Protein AF-A0A5J4QPI1-F1 (afdb_monomer_lite)

pLDDT: mean 88.1, std 9.78, range [56.28, 97.69]

Organism: NCBI:txid433724

Structure (mmCIF, N/CA/C/O backbone):
data_AF-A0A5J4QPI1-F1
#
_entry.id   AF-A0A5J4QPI1-F1
#
loop_
_atom_site.group_PDB
_atom_site.id
_atom_site.type_symbol
_atom_site.label_atom_id
_atom_site.label_alt_id
_atom_site.label_comp_id
_atom_site.label_asym_id
_atom_site.label_entity_id
_atom_site.label_seq_id
_atom_site.pdbx_PDB_ins_code
_atom_site.Cartn_x
_atom_site.Cartn_y
_atom_site.Cartn_z
_atom_site.occupancy
_atom_site.B_iso_or_equiv
_atom_site.auth_seq_id
_atom_site.auth_comp_id
_atom_site.auth_asym_id
_atom_site.auth_atom_id
_atom_site.pdbx_PDB_model_num
ATOM 1 N N . MET A 1 1 ? 11.171 -10.055 -29.567 1.00 65.19 1 MET A N 1
ATOM 2 C CA . MET A 1 1 ? 9.948 -10.849 -29.827 1.00 65.19 1 MET A CA 1
ATOM 3 C C . MET A 1 1 ? 9.440 -11.599 -28.576 1.00 65.19 1 MET A C 1
ATOM 5 O O . MET A 1 1 ? 8.897 -12.685 -28.680 1.00 65.19 1 MET A O 1
ATOM 9 N N . GLU A 1 2 ? 9.511 -11.002 -27.384 1.00 90.19 2 GLU A N 1
ATOM 10 C CA . GLU A 1 2 ? 9.313 -11.693 -26.092 1.00 90.19 2 GLU A CA 1
ATOM 11 C C . GLU A 1 2 ? 8.059 -11.204 -25.347 1.00 90.19 2 GL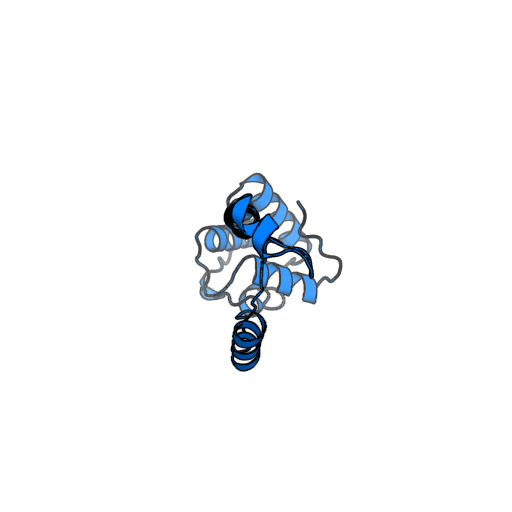U A C 1
ATOM 13 O O . GLU A 1 2 ? 7.523 -11.895 -24.486 1.00 90.19 2 GLU A O 1
ATOM 18 N N . GLY A 1 3 ? 7.579 -9.996 -25.670 1.00 89.56 3 GLY A N 1
ATOM 19 C CA . GLY A 1 3 ? 6.555 -9.304 -24.879 1.00 89.56 3 GLY A CA 1
ATOM 20 C C . GLY A 1 3 ? 5.207 -10.024 -24.866 1.00 89.56 3 GLY A C 1
ATOM 21 O O . GLY A 1 3 ? 4.590 -10.146 -23.813 1.00 89.56 3 GLY A O 1
ATOM 22 N N . ALA A 1 4 ? 4.772 -10.546 -26.015 1.00 91.94 4 ALA A N 1
ATOM 23 C CA . ALA A 1 4 ? 3.509 -11.275 -26.116 1.00 91.94 4 ALA A CA 1
ATOM 24 C C . ALA A 1 4 ? 3.532 -12.590 -25.319 1.00 91.94 4 ALA A C 1
ATOM 26 O O . ALA A 1 4 ? 2.569 -12.897 -24.621 1.00 91.94 4 ALA A O 1
ATOM 27 N N . GLY A 1 5 ? 4.646 -13.332 -25.370 1.00 95.00 5 GLY A N 1
ATOM 28 C CA . GLY A 1 5 ? 4.820 -14.567 -24.599 1.00 95.00 5 GLY A CA 1
ATOM 29 C C . GLY A 1 5 ? 4.810 -14.314 -23.091 1.00 95.00 5 GLY A C 1
ATOM 30 O O . GLY A 1 5 ? 4.107 -15.006 -22.357 1.00 95.00 5 GLY A O 1
ATOM 31 N N . PHE A 1 6 ? 5.505 -13.266 -22.637 1.00 94.94 6 PHE A N 1
ATOM 32 C CA . PHE A 1 6 ? 5.468 -12.838 -21.237 1.00 94.94 6 PHE A CA 1
ATOM 33 C C . PHE A 1 6 ? 4.040 -12.515 -20.771 1.00 94.94 6 PHE A C 1
ATOM 35 O O . PHE A 1 6 ? 3.582 -13.055 -19.766 1.00 94.94 6 PHE A O 1
ATOM 42 N N . LEU A 1 7 ? 3.303 -11.689 -21.522 1.00 95.38 7 LEU A N 1
ATOM 43 C CA . LEU A 1 7 ? 1.937 -11.305 -21.148 1.00 95.38 7 LEU A CA 1
ATOM 44 C C . LEU A 1 7 ? 0.952 -12.482 -21.189 1.00 95.38 7 LEU A C 1
ATOM 46 O O . LEU A 1 7 ? 0.004 -12.514 -20.403 1.00 95.38 7 LEU A O 1
ATOM 50 N N . HIS A 1 8 ? 1.182 -13.470 -22.057 1.00 95.44 8 HIS A N 1
ATOM 51 C CA . HIS A 1 8 ? 0.401 -14.705 -22.063 1.00 95.44 8 HIS A CA 1
ATOM 52 C C . HIS A 1 8 ? 0.564 -15.483 -20.747 1.00 95.44 8 HIS A C 1
ATOM 54 O O . HIS A 1 8 ? -0.433 -15.888 -20.148 1.00 95.44 8 HIS A O 1
ATOM 60 N N . ALA A 1 9 ? 1.799 -15.624 -20.252 1.00 95.19 9 ALA A N 1
ATOM 61 C CA . ALA A 1 9 ? 2.073 -16.272 -18.969 1.00 95.19 9 ALA A CA 1
ATOM 62 C C . ALA A 1 9 ? 1.495 -15.481 -17.779 1.00 95.19 9 ALA A C 1
ATOM 64 O O . ALA A 1 9 ? 0.833 -16.061 -16.921 1.00 95.19 9 ALA A O 1
ATOM 65 N N . VAL A 1 10 ? 1.663 -14.153 -17.760 1.00 96.69 10 VAL A N 1
ATOM 66 C CA . VAL A 1 10 ? 1.073 -13.254 -16.743 1.00 96.69 10 VAL A CA 1
ATOM 67 C C . VAL A 1 10 ? -0.438 -13.470 -16.631 1.00 96.69 10 VAL A C 1
ATOM 69 O O . VAL A 1 10 ? -0.961 -13.666 -15.533 1.00 96.69 10 VAL A O 1
ATOM 72 N N . ARG A 1 11 ? -1.133 -13.510 -17.777 1.00 94.19 11 ARG A N 1
ATOM 73 C CA . ARG A 1 11 ? -2.577 -13.760 -17.834 1.00 94.19 11 ARG A CA 1
ATOM 74 C C . ARG A 1 11 ? -2.945 -15.138 -17.287 1.00 94.19 11 ARG A C 1
ATOM 76 O O . ARG A 1 11 ? -3.898 -15.233 -16.520 1.00 94.19 11 ARG A O 1
ATOM 83 N N . ALA A 1 12 ? -2.214 -16.186 -17.667 1.00 96.44 12 ALA A N 1
ATOM 84 C CA . ALA A 1 12 ? -2.479 -17.551 -17.208 1.00 96.44 12 ALA A CA 1
ATOM 85 C C . ALA A 1 12 ? -2.384 -17.694 -15.676 1.00 96.44 12 ALA A C 1
ATOM 87 O O . ALA A 1 12 ? -3.107 -18.495 -15.091 1.00 96.44 12 ALA A O 1
ATOM 88 N N . HIS A 1 13 ? -1.549 -16.879 -15.025 1.00 95.56 13 HIS A N 1
ATOM 89 C CA . HIS A 1 13 ? -1.350 -16.890 -13.574 1.00 95.56 13 HIS A CA 1
ATOM 90 C C . HIS A 1 13 ? -2.134 -15.811 -12.809 1.00 95.56 13 HIS A C 1
ATOM 92 O O . HIS A 1 13 ? -1.986 -15.717 -11.594 1.00 95.56 13 HIS A O 1
ATOM 98 N N . SER A 1 14 ? -2.982 -15.015 -13.476 1.00 91.69 14 SER A N 1
ATOM 99 C CA . SER A 1 14 ? -3.793 -13.952 -12.843 1.00 91.69 14 SER A CA 1
ATOM 100 C C . SER A 1 14 ? -2.981 -12.957 -11.999 1.00 91.69 14 SER A C 1
ATOM 102 O O . SER A 1 14 ? -3.467 -12.420 -11.004 1.00 91.69 14 SER A O 1
ATOM 104 N N . ILE A 1 15 ? -1.740 -12.696 -12.407 1.00 93.44 15 ILE A N 1
ATOM 105 C CA . ILE A 1 15 ? -0.874 -11.678 -11.805 1.00 93.44 15 ILE A CA 1
ATOM 106 C C . ILE A 1 15 ? -0.891 -10.402 -12.649 1.00 93.44 15 ILE A C 1
ATOM 108 O O . ILE A 1 15 ? -1.247 -10.419 -13.827 1.00 93.44 15 ILE A O 1
ATOM 112 N N . GLN A 1 16 ? -0.497 -9.279 -12.052 1.00 93.12 16 GLN A N 1
ATOM 113 C CA . GLN A 1 16 ? -0.312 -8.027 -12.783 1.00 93.12 16 GLN A CA 1
ATOM 114 C C . GLN A 1 16 ? 1.073 -8.012 -13.436 1.00 93.12 16 GLN A C 1
ATOM 116 O O . GLN A 1 16 ? 2.069 -8.369 -12.810 1.00 93.12 16 GLN A O 1
ATOM 121 N N . GLY A 1 17 ? 1.141 -7.588 -14.696 1.00 93.19 17 GLY A N 1
ATOM 122 C CA . GLY A 1 17 ? 2.393 -7.487 -15.435 1.00 93.19 17 GLY A CA 1
ATOM 123 C C . GLY A 1 17 ? 2.300 -6.450 -16.545 1.00 93.19 17 GLY A C 1
ATOM 124 O O . GLY A 1 17 ? 1.232 -6.214 -17.105 1.00 93.19 17 GLY A O 1
ATOM 125 N N . ILE A 1 18 ? 3.434 -5.831 -16.860 1.00 94.81 18 ILE A N 1
ATOM 126 C CA . ILE A 1 18 ? 3.559 -4.793 -17.884 1.00 94.81 18 ILE A CA 1
ATOM 127 C C . ILE A 1 18 ? 4.819 -5.036 -18.713 1.00 94.81 18 ILE A C 1
ATOM 129 O O . ILE A 1 18 ? 5.809 -5.571 -18.217 1.00 94.81 18 ILE A O 1
ATOM 133 N N . VAL A 1 19 ? 4.780 -4.648 -19.987 1.00 95.75 19 VAL A N 1
ATOM 134 C CA . VAL A 1 19 ? 5.933 -4.681 -20.890 1.00 95.75 19 VAL A CA 1
ATOM 135 C C . VAL A 1 19 ? 6.363 -3.250 -21.180 1.00 95.75 19 VAL A C 1
ATOM 137 O O . VAL A 1 19 ? 5.594 -2.473 -21.739 1.00 95.75 19 VAL A O 1
ATOM 140 N N . ILE A 1 20 ? 7.608 -2.926 -20.840 1.00 95.12 20 ILE A N 1
ATOM 141 C CA . ILE A 1 20 ? 8.241 -1.639 -21.141 1.00 95.12 20 ILE A CA 1
ATOM 142 C C . ILE A 1 20 ? 9.261 -1.880 -22.251 1.00 95.12 20 ILE A C 1
ATOM 144 O O . ILE A 1 20 ? 10.098 -2.778 -22.148 1.00 95.12 20 ILE A O 1
ATOM 148 N N . ARG A 1 21 ? 9.175 -1.110 -23.339 1.00 93.50 21 ARG A N 1
ATOM 149 C CA . ARG A 1 21 ? 10.067 -1.232 -24.498 1.00 93.50 21 ARG A CA 1
ATOM 150 C C . ARG A 1 21 ? 10.590 0.134 -24.908 1.00 93.50 21 ARG A C 1
ATOM 152 O O . ARG A 1 21 ? 9.823 1.085 -25.008 1.00 93.50 21 ARG A O 1
ATOM 159 N N . GLY A 1 22 ? 11.885 0.192 -25.189 1.00 91.62 22 GLY A N 1
ATOM 160 C CA . GLY A 1 22 ? 12.484 1.299 -25.917 1.00 91.62 22 GLY A CA 1
ATOM 161 C C . GLY A 1 22 ? 12.315 1.072 -27.414 1.00 91.62 22 GLY A C 1
ATOM 162 O O . GLY A 1 22 ? 12.429 -0.062 -27.882 1.00 91.62 22 GLY A O 1
ATOM 163 N N . ILE A 1 23 ? 12.044 2.138 -28.158 1.00 89.62 23 ILE A N 1
ATOM 164 C CA . ILE A 1 23 ? 11.992 2.094 -29.620 1.00 89.62 23 ILE A CA 1
ATOM 165 C C . ILE A 1 23 ? 13.400 2.383 -30.142 1.00 89.62 23 ILE A C 1
ATOM 167 O O . ILE A 1 23 ? 13.906 3.485 -29.945 1.00 89.62 23 ILE A O 1
ATOM 171 N N . SER A 1 24 ? 14.045 1.379 -30.739 1.00 84.00 24 SER A N 1
ATOM 172 C CA . SER A 1 24 ? 15.412 1.483 -31.269 1.00 84.00 24 SER A CA 1
ATOM 173 C C . SER A 1 24 ? 15.459 1.746 -32.768 1.00 84.00 24 SER A C 1
ATOM 175 O O . SER A 1 24 ? 16.417 2.329 -33.252 1.00 84.00 24 SER A O 1
ATOM 177 N N . ASP A 1 25 ? 14.437 1.345 -33.517 1.00 80.12 25 ASP A N 1
ATOM 178 C CA . ASP A 1 25 ? 14.432 1.465 -34.968 1.00 80.12 25 ASP A CA 1
ATOM 179 C C . ASP A 1 25 ? 13.064 1.882 -35.516 1.00 80.12 25 ASP A C 1
ATOM 181 O O . ASP A 1 25 ? 12.053 1.930 -34.810 1.00 80.12 25 ASP A O 1
ATOM 185 N N . LEU A 1 26 ? 13.068 2.226 -36.802 1.00 77.06 26 LEU A N 1
ATOM 186 C CA . LEU A 1 26 ? 11.869 2.308 -37.624 1.00 77.06 26 LEU A CA 1
ATOM 187 C C . LEU A 1 26 ? 11.676 0.967 -38.353 1.00 77.06 26 LEU A C 1
ATOM 189 O O . LEU A 1 26 ? 12.535 0.084 -38.328 1.00 77.06 26 LEU A O 1
ATOM 193 N N . LEU A 1 27 ? 10.545 0.812 -39.044 1.00 69.56 27 LEU A N 1
ATOM 194 C CA . LEU A 1 27 ? 10.267 -0.389 -39.846 1.00 69.56 27 LEU A CA 1
ATOM 195 C C . LEU A 1 27 ? 11.301 -0.609 -40.972 1.00 69.56 27 LEU A C 1
ATOM 197 O O . LEU A 1 27 ? 11.502 -1.745 -41.394 1.00 69.56 27 LEU A O 1
ATOM 201 N N . GLU A 1 28 ? 11.992 0.452 -41.400 1.00 69.12 28 GLU A N 1
ATOM 202 C CA . GLU A 1 28 ? 13.024 0.447 -42.441 1.00 69.12 28 GLU A CA 1
ATOM 203 C C . GLU A 1 28 ? 14.391 0.900 -41.889 1.00 69.12 28 GLU A C 1
ATOM 205 O O . GLU A 1 28 ? 14.473 1.580 -40.868 1.00 69.12 28 GLU A O 1
ATOM 210 N N . ASN A 1 29 ? 15.479 0.552 -42.590 1.00 69.94 29 ASN A N 1
ATOM 211 C CA . ASN A 1 29 ? 16.858 0.984 -42.298 1.00 69.94 29 ASN A CA 1
ATOM 212 C C . ASN A 1 29 ? 17.433 0.564 -40.925 1.00 69.94 29 ASN A C 1
ATOM 214 O O . ASN A 1 29 ? 18.316 1.245 -40.391 1.00 69.94 29 ASN A O 1
ATOM 218 N N . LYS A 1 30 ? 17.005 -0.590 -40.392 1.00 71.00 30 LYS A N 1
ATOM 219 C CA . LYS A 1 30 ? 17.476 -1.166 -39.112 1.00 71.00 30 LYS A CA 1
ATOM 220 C C . LYS A 1 30 ? 19.000 -1.228 -38.997 1.00 71.00 30 LYS A C 1
ATOM 222 O O . LYS A 1 30 ? 19.561 -0.761 -38.016 1.00 71.00 30 LYS A O 1
ATOM 227 N N . GLU A 1 31 ? 19.680 -1.679 -40.054 1.00 72.00 31 GLU A N 1
ATOM 228 C CA . GLU A 1 31 ? 21.147 -1.784 -40.071 1.00 72.00 31 GLU A CA 1
ATOM 229 C C . GLU A 1 31 ? 21.862 -0.438 -39.876 1.00 72.00 31 GLU A C 1
ATOM 231 O O . GLU A 1 31 ? 22.970 -0.389 -39.341 1.00 72.00 31 GLU A O 1
ATOM 236 N N . SER A 1 32 ? 21.247 0.664 -40.317 1.00 71.25 32 SER A N 1
ATOM 237 C CA . SER A 1 32 ? 21.790 2.004 -40.092 1.00 71.25 32 SER A CA 1
ATOM 238 C C . SER A 1 32 ? 21.544 2.454 -38.652 1.00 71.25 32 SER A C 1
ATOM 240 O O . SER A 1 32 ? 22.482 2.887 -37.988 1.00 71.25 32 SER A O 1
ATOM 242 N N . ALA A 1 33 ? 20.324 2.268 -38.137 1.00 67.75 33 ALA A N 1
ATOM 243 C CA . ALA A 1 33 ? 19.952 2.628 -36.773 1.00 67.75 33 ALA A CA 1
ATOM 244 C C . ALA A 1 33 ? 20.797 1.872 -35.735 1.00 67.75 33 ALA A C 1
ATOM 246 O O . ALA A 1 33 ? 21.257 2.472 -34.759 1.00 67.75 33 ALA A O 1
ATOM 247 N N . ASP A 1 34 ? 21.060 0.586 -35.967 1.00 68.38 34 ASP A N 1
ATOM 248 C CA . ASP A 1 34 ? 21.878 -0.249 -35.087 1.00 68.38 34 ASP A CA 1
ATOM 249 C C . ASP A 1 34 ? 23.337 0.224 -35.052 1.00 68.38 34 ASP A C 1
ATOM 251 O O . ASP A 1 34 ? 23.926 0.346 -33.975 1.00 68.38 34 ASP A O 1
ATOM 255 N N . LYS A 1 35 ? 23.906 0.601 -36.207 1.00 73.44 35 LYS A N 1
ATOM 256 C CA . LYS A 1 35 ? 25.262 1.177 -36.290 1.00 73.44 35 LYS A CA 1
ATOM 257 C C . LYS A 1 35 ? 25.400 2.503 -35.538 1.00 73.44 35 LYS A C 1
ATOM 259 O O . LYS A 1 3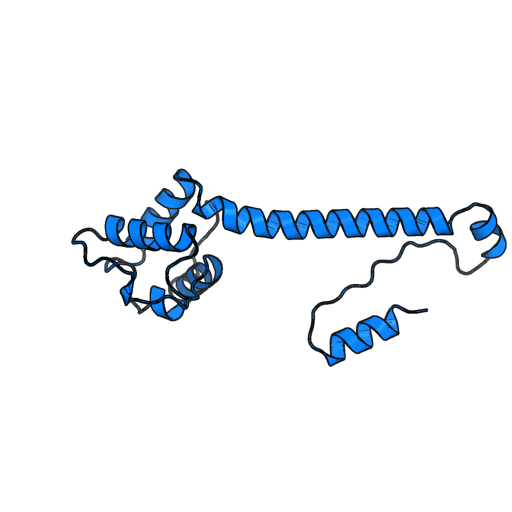5 ? 26.488 2.802 -35.056 1.00 73.44 35 LYS A O 1
ATOM 264 N N . PHE A 1 36 ? 24.320 3.274 -35.408 1.00 77.56 36 PHE A N 1
ATOM 265 C CA . PHE A 1 36 ? 24.303 4.530 -34.648 1.00 77.56 36 PHE A CA 1
ATOM 266 C C . PHE A 1 36 ? 24.075 4.345 -33.135 1.00 77.56 36 PHE A C 1
ATOM 268 O O . PHE A 1 36 ? 24.030 5.334 -32.406 1.00 77.56 36 PHE A O 1
ATOM 275 N N . GLY A 1 37 ? 23.954 3.108 -32.632 1.00 82.44 37 GLY A N 1
ATOM 276 C CA . GLY A 1 37 ? 23.822 2.842 -31.191 1.00 82.44 37 GLY A CA 1
ATOM 277 C C . GLY A 1 37 ? 22.426 3.120 -30.622 1.00 82.44 37 GLY A C 1
ATOM 278 O O . GLY A 1 37 ? 22.258 3.273 -29.409 1.00 82.44 37 GLY A O 1
ATOM 279 N N . SER A 1 38 ? 21.411 3.163 -31.484 1.00 86.75 38 SER A N 1
ATOM 280 C CA . SER A 1 38 ? 20.012 3.382 -31.096 1.00 86.75 38 SER A CA 1
ATOM 281 C C . SER A 1 38 ? 19.465 2.296 -30.160 1.00 86.75 38 SER A C 1
ATOM 283 O O . SER A 1 38 ? 18.678 2.598 -29.265 1.00 86.75 38 SER A O 1
ATOM 285 N N . GLN A 1 39 ? 19.916 1.046 -30.301 1.00 86.75 39 GLN A N 1
ATOM 286 C CA . GLN A 1 39 ? 19.472 -0.067 -29.463 1.00 86.75 39 GLN A CA 1
ATOM 287 C C . GLN A 1 39 ? 19.949 0.053 -28.001 1.00 86.75 39 GLN A C 1
ATOM 289 O O . GLN A 1 39 ? 19.091 0.012 -27.113 1.00 86.75 39 GLN A O 1
ATOM 294 N N . PRO A 1 40 ? 21.248 0.274 -27.703 1.00 91.00 40 PRO A N 1
ATOM 295 C CA . PRO A 1 40 ? 21.688 0.612 -26.349 1.00 91.00 40 PRO A CA 1
ATOM 296 C C . PRO A 1 40 ? 20.969 1.831 -25.758 1.00 91.00 40 PRO A C 1
ATOM 298 O O . PRO A 1 40 ? 20.572 1.801 -24.595 1.00 91.00 40 PRO A O 1
ATOM 301 N N . LEU A 1 41 ? 20.745 2.885 -26.552 1.00 90.75 41 LEU A N 1
ATOM 302 C CA . LEU A 1 41 ? 20.033 4.083 -26.096 1.00 90.75 41 LEU A CA 1
ATOM 303 C C . LEU A 1 41 ? 18.573 3.780 -25.724 1.00 90.75 41 LEU A C 1
ATOM 305 O O . LEU A 1 41 ? 18.107 4.164 -24.651 1.00 90.75 41 LEU A O 1
ATOM 309 N N . ALA A 1 42 ? 17.857 3.054 -26.582 1.00 92.38 42 ALA A N 1
ATOM 310 C CA . ALA A 1 42 ? 16.485 2.633 -26.338 1.00 92.38 42 ALA A CA 1
ATOM 311 C C . ALA A 1 42 ? 16.377 1.738 -25.093 1.00 92.38 42 ALA A C 1
ATOM 313 O O . ALA A 1 42 ? 15.468 1.919 -24.281 1.00 92.38 42 ALA A O 1
ATOM 314 N N . ALA A 1 43 ? 17.324 0.813 -24.910 1.00 94.00 43 ALA A N 1
ATOM 315 C CA . ALA A 1 43 ? 17.398 -0.036 -23.726 1.00 94.00 43 ALA A CA 1
ATOM 316 C C . ALA A 1 43 ? 17.643 0.784 -22.448 1.00 94.00 43 ALA A C 1
ATOM 318 O O . ALA A 1 43 ? 16.934 0.589 -21.461 1.00 94.00 43 ALA A O 1
ATOM 319 N N . ASN A 1 44 ? 18.576 1.742 -22.483 1.00 96.00 44 ASN A N 1
ATOM 320 C CA . ASN A 1 44 ? 18.855 2.635 -21.355 1.00 96.00 44 ASN A CA 1
ATOM 321 C C . ASN A 1 44 ? 17.623 3.459 -20.963 1.00 96.00 44 ASN A C 1
ATOM 323 O O . ASN A 1 44 ? 17.288 3.536 -19.783 1.00 96.00 44 ASN A O 1
ATOM 327 N N . ASN A 1 45 ? 16.902 4.015 -21.940 1.00 96.44 45 ASN A N 1
ATOM 328 C CA . ASN A 1 45 ? 15.683 4.785 -21.683 1.00 96.44 45 ASN A CA 1
ATOM 329 C C . ASN A 1 45 ? 14.562 3.913 -21.097 1.00 96.44 45 ASN A C 1
ATOM 331 O O . ASN A 1 45 ? 13.895 4.318 -20.144 1.00 96.44 45 ASN A O 1
ATOM 335 N N . ALA A 1 46 ? 14.372 2.699 -21.625 1.00 96.75 46 ALA A N 1
ATOM 336 C CA . ALA A 1 46 ? 13.397 1.747 -21.094 1.00 96.75 46 ALA A CA 1
ATOM 337 C C . ALA A 1 46 ? 13.725 1.334 -19.650 1.00 96.75 46 ALA A C 1
ATOM 339 O O . ALA A 1 46 ? 12.828 1.277 -18.808 1.00 96.75 46 ALA A O 1
ATOM 340 N N . ALA A 1 47 ? 15.005 1.092 -19.352 1.00 97.31 47 ALA A N 1
ATOM 341 C CA . ALA A 1 47 ? 15.470 0.771 -18.008 1.00 97.31 47 ALA A CA 1
ATOM 342 C C . ALA A 1 47 ? 15.271 1.948 -17.042 1.00 97.31 47 ALA A C 1
ATOM 344 O O . ALA A 1 47 ? 14.723 1.759 -15.959 1.00 97.31 47 ALA A O 1
ATOM 345 N N . ALA A 1 48 ? 15.647 3.167 -17.445 1.00 97.69 48 ALA A N 1
ATOM 346 C CA . ALA A 1 48 ? 15.455 4.370 -16.638 1.00 97.69 48 ALA A CA 1
ATOM 347 C C . ALA A 1 48 ? 13.975 4.591 -16.286 1.00 97.69 48 ALA A C 1
ATOM 349 O O . ALA A 1 48 ? 13.643 4.819 -15.122 1.00 97.69 48 ALA A O 1
ATOM 350 N N . PHE A 1 49 ? 13.075 4.443 -17.265 1.00 97.44 49 PHE A N 1
ATOM 351 C CA . PHE A 1 49 ? 11.633 4.506 -17.028 1.00 97.44 49 PHE A CA 1
ATOM 352 C C . PHE A 1 49 ? 11.162 3.418 -16.051 1.00 97.44 49 PHE A C 1
ATOM 354 O O . PHE A 1 49 ? 10.418 3.712 -15.117 1.00 97.44 49 PHE A O 1
ATOM 361 N N . ALA A 1 50 ? 11.617 2.172 -16.223 1.00 97.44 50 ALA A N 1
ATOM 362 C CA . ALA A 1 50 ? 11.247 1.067 -15.341 1.00 97.44 50 ALA A CA 1
ATOM 363 C C . ALA A 1 50 ? 11.687 1.309 -13.887 1.00 97.44 50 ALA A C 1
ATOM 365 O O . ALA A 1 50 ? 10.886 1.121 -12.972 1.00 97.44 50 ALA A O 1
ATOM 366 N N . PHE A 1 51 ? 12.919 1.780 -13.664 1.00 97.00 51 PHE A N 1
ATOM 367 C CA . PHE A 1 51 ? 13.398 2.121 -12.322 1.00 97.00 51 PHE A CA 1
ATOM 368 C C . PHE A 1 51 ? 12.608 3.272 -11.705 1.00 97.00 51 PHE A C 1
ATOM 370 O O . PHE A 1 51 ? 12.219 3.181 -10.543 1.00 97.00 51 PHE A O 1
ATOM 377 N N . GLN A 1 52 ? 12.306 4.319 -12.474 1.00 96.56 52 GLN A N 1
ATOM 378 C CA . GLN A 1 52 ? 11.493 5.427 -11.977 1.00 96.56 52 GLN A CA 1
ATOM 379 C C . GLN A 1 52 ? 10.080 4.971 -11.586 1.00 96.56 52 GLN A C 1
ATOM 381 O O . GLN A 1 52 ? 9.571 5.371 -10.539 1.00 96.56 52 GLN A O 1
ATOM 386 N N . MET A 1 53 ? 9.460 4.105 -12.391 1.00 95.19 53 MET A N 1
ATOM 387 C CA . MET A 1 53 ? 8.152 3.525 -12.088 1.00 95.19 53 MET A CA 1
ATOM 388 C C . MET A 1 53 ? 8.194 2.692 -10.798 1.00 95.19 53 MET A C 1
ATOM 390 O O . MET A 1 53 ? 7.320 2.839 -9.948 1.00 95.19 53 MET A O 1
ATOM 394 N N . ILE A 1 54 ? 9.228 1.863 -10.609 1.00 94.12 54 ILE A N 1
ATOM 395 C CA . ILE A 1 54 ? 9.429 1.098 -9.366 1.00 94.12 54 ILE A CA 1
ATOM 396 C C . ILE A 1 54 ? 9.566 2.044 -8.167 1.00 94.12 54 ILE A C 1
ATOM 398 O O . ILE A 1 54 ? 8.893 1.840 -7.160 1.00 94.12 54 ILE A O 1
ATOM 402 N N . THR A 1 55 ? 10.373 3.101 -8.281 1.00 94.94 55 THR A N 1
ATOM 403 C CA . THR A 1 55 ? 10.542 4.106 -7.221 1.00 94.94 55 THR A CA 1
ATOM 404 C C . THR A 1 55 ? 9.214 4.756 -6.840 1.00 94.94 55 THR A C 1
ATOM 406 O O . THR A 1 55 ? 8.912 4.860 -5.655 1.00 94.94 55 THR A O 1
ATOM 409 N N . GLN A 1 56 ? 8.384 5.141 -7.814 1.00 90.94 56 GLN A N 1
ATOM 410 C CA . GLN A 1 56 ? 7.063 5.717 -7.540 1.00 90.94 56 GLN A CA 1
ATOM 411 C C . GLN A 1 56 ? 6.118 4.721 -6.859 1.00 90.94 56 GLN A C 1
ATOM 413 O O . GLN A 1 56 ? 5.398 5.096 -5.933 1.00 90.94 56 GLN A O 1
ATOM 418 N N . LEU A 1 57 ? 6.135 3.449 -7.266 1.00 88.25 57 LEU A N 1
ATOM 419 C CA . LEU A 1 57 ? 5.328 2.402 -6.633 1.00 88.25 57 LEU A CA 1
ATOM 420 C C . LEU A 1 57 ? 5.770 2.133 -5.186 1.00 88.25 57 LEU A C 1
ATOM 422 O O . LEU A 1 57 ? 4.922 1.961 -4.310 1.00 88.25 57 LEU A O 1
ATOM 426 N N . ILE A 1 58 ? 7.081 2.138 -4.919 1.00 88.56 58 ILE A N 1
ATOM 427 C CA . ILE A 1 58 ? 7.634 1.998 -3.565 1.00 88.56 58 ILE A CA 1
ATOM 428 C C . ILE A 1 58 ? 7.268 3.212 -2.712 1.00 88.56 58 ILE A C 1
ATOM 430 O O . ILE A 1 58 ? 6.708 3.030 -1.636 1.00 88.56 58 ILE A O 1
ATOM 434 N N . GLN A 1 59 ? 7.496 4.434 -3.203 1.00 78.44 59 GLN A N 1
ATOM 435 C CA . GLN A 1 59 ? 7.154 5.661 -2.478 1.00 78.44 59 GLN A CA 1
ATOM 436 C C . GLN A 1 59 ? 5.663 5.736 -2.162 1.00 78.44 59 GLN A C 1
ATOM 438 O O . GLN A 1 59 ? 5.300 6.036 -1.036 1.00 78.44 59 GLN A O 1
ATOM 443 N N . THR A 1 60 ? 4.790 5.384 -3.108 1.00 73.81 60 THR A N 1
ATOM 444 C CA . THR A 1 60 ? 3.338 5.3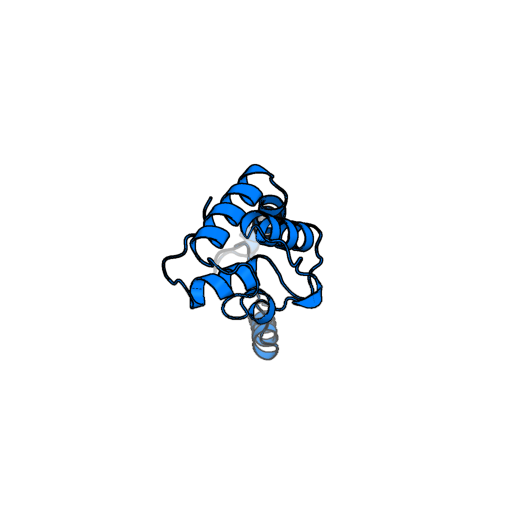53 -2.865 1.00 73.81 60 THR A CA 1
ATOM 445 C C . THR A 1 60 ? 2.986 4.398 -1.721 1.00 73.81 60 THR A C 1
ATOM 447 O O . THR A 1 60 ? 2.156 4.714 -0.869 1.00 73.81 60 THR A O 1
ATOM 450 N N . LYS A 1 61 ? 3.648 3.236 -1.657 1.00 69.12 61 LYS A N 1
ATOM 451 C CA . LYS A 1 61 ? 3.474 2.278 -0.561 1.00 69.12 61 LYS A CA 1
ATOM 452 C C . LYS A 1 61 ? 4.039 2.807 0.760 1.00 69.12 61 LYS A C 1
ATOM 454 O O . LYS A 1 61 ? 3.404 2.641 1.797 1.00 69.12 61 LYS A O 1
ATOM 459 N N . GLU A 1 62 ? 5.209 3.435 0.735 1.00 63.16 62 GLU A N 1
ATOM 460 C CA . GLU A 1 62 ? 5.850 3.999 1.924 1.00 63.16 62 GLU A CA 1
ATOM 461 C C . GLU A 1 62 ? 5.083 5.199 2.476 1.00 63.16 62 GLU A C 1
ATOM 463 O O . GLU A 1 62 ? 4.874 5.247 3.679 1.00 63.16 62 GLU A O 1
ATOM 468 N N . SER A 1 63 ? 4.570 6.107 1.644 1.00 61.75 63 SER A N 1
ATOM 469 C CA . SER A 1 63 ? 3.708 7.214 2.079 1.00 61.75 63 SER A CA 1
ATOM 470 C C . SER A 1 63 ? 2.447 6.716 2.792 1.00 61.75 63 SER A C 1
ATOM 472 O O . SER A 1 63 ? 2.043 7.301 3.793 1.00 61.75 63 SER A O 1
ATOM 474 N N . MET A 1 64 ? 1.870 5.584 2.368 1.00 58.81 64 MET A N 1
ATOM 475 C CA . MET A 1 64 ? 0.754 4.957 3.092 1.00 58.81 64 MET A CA 1
ATOM 476 C C . MET A 1 64 ? 1.150 4.415 4.480 1.00 58.81 64 MET A C 1
ATOM 478 O O . MET A 1 64 ? 0.319 4.395 5.383 1.00 58.81 64 MET A O 1
ATOM 482 N N . VAL A 1 65 ? 2.404 3.992 4.679 1.00 56.28 65 VAL A N 1
ATOM 483 C CA . VAL A 1 65 ? 2.914 3.448 5.958 1.00 56.28 65 VAL A CA 1
ATOM 484 C C . VAL A 1 65 ? 3.515 4.540 6.858 1.00 56.28 65 VAL A C 1
ATOM 486 O O . VAL A 1 65 ? 3.472 4.439 8.083 1.00 56.28 65 VAL A O 1
ATOM 489 N N . GLN A 1 66 ? 4.054 5.604 6.269 1.00 57.03 66 GLN A N 1
ATOM 490 C CA . GLN A 1 66 ? 4.644 6.748 6.965 1.00 57.03 66 GLN A CA 1
ATOM 491 C C . GLN A 1 66 ? 3.560 7.651 7.576 1.00 57.03 66 GLN A C 1
ATOM 493 O O . GLN A 1 66 ? 3.776 8.188 8.658 1.00 57.03 66 GLN A O 1
ATOM 498 N N . ASN A 1 67 ? 2.368 7.735 6.972 1.00 68.25 67 ASN A N 1
ATOM 499 C CA . ASN A 1 67 ? 1.294 8.594 7.479 1.00 68.25 67 ASN A CA 1
ATOM 500 C C . ASN A 1 67 ? 0.752 8.155 8.849 1.00 68.25 67 ASN A C 1
ATOM 502 O O . ASN A 1 67 ? 0.604 8.989 9.728 1.00 68.25 67 ASN A O 1
ATOM 506 N N . ILE A 1 68 ? 0.524 6.862 9.110 1.00 76.25 68 ILE A N 1
ATOM 507 C CA . ILE A 1 68 ? -0.013 6.442 10.425 1.00 76.25 68 ILE A CA 1
ATOM 508 C C . ILE A 1 68 ? 0.980 6.626 11.587 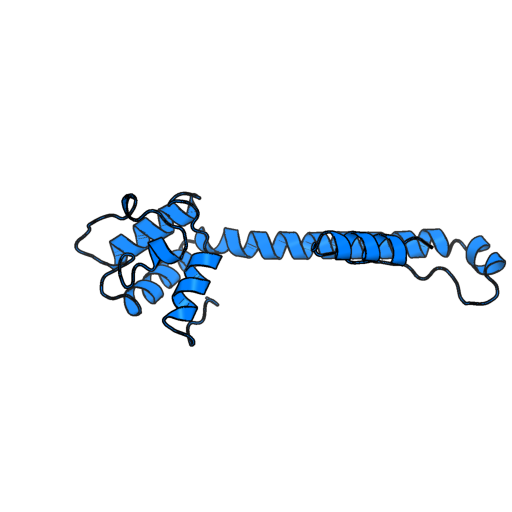1.00 76.25 68 ILE A C 1
ATOM 510 O O . ILE A 1 68 ? 0.576 6.675 12.749 1.00 76.25 68 ILE A O 1
ATOM 514 N N . ASN A 1 69 ? 2.277 6.713 11.280 1.00 81.62 69 ASN A N 1
ATOM 515 C CA . ASN A 1 69 ? 3.325 6.960 12.267 1.00 81.62 69 ASN A CA 1
ATOM 516 C C . ASN A 1 69 ? 3.541 8.457 12.540 1.00 81.62 69 ASN A C 1
ATOM 518 O O . ASN A 1 69 ? 4.161 8.798 13.548 1.00 81.62 69 ASN A O 1
ATOM 522 N N . ASP A 1 70 ? 3.020 9.342 11.686 1.00 86.12 70 ASP A N 1
ATOM 523 C CA . ASP A 1 70 ? 2.994 10.776 11.950 1.00 86.12 70 ASP A CA 1
ATOM 524 C C . ASP A 1 70 ? 1.960 11.109 13.037 1.00 86.12 70 ASP A C 1
ATOM 526 O O . ASP A 1 70 ? 0.800 10.690 12.987 1.00 86.12 70 ASP A O 1
ATOM 530 N N . LEU A 1 71 ? 2.380 11.874 14.047 1.00 86.69 71 LEU A N 1
ATOM 531 C CA . LEU A 1 71 ? 1.536 12.179 15.202 1.00 86.69 71 LEU A CA 1
ATOM 532 C C . LEU A 1 71 ? 0.325 13.040 14.817 1.00 86.69 71 LEU A C 1
ATOM 534 O O . LEU A 1 71 ? -0.754 12.850 15.381 1.00 86.69 71 LEU A O 1
ATOM 538 N N . ALA A 1 72 ? 0.485 13.976 13.876 1.00 87.56 72 ALA A N 1
ATOM 539 C CA . ALA A 1 72 ? -0.608 14.846 13.456 1.00 87.56 72 ALA A CA 1
ATOM 540 C C . ALA A 1 72 ? -1.665 14.047 12.686 1.00 87.56 72 ALA A C 1
ATOM 542 O O . ALA A 1 72 ? -2.845 14.107 13.038 1.00 87.56 72 ALA A O 1
ATOM 543 N N . TYR A 1 73 ? -1.238 13.229 11.724 1.00 86.94 73 TYR A N 1
ATOM 544 C CA . TYR A 1 73 ? -2.116 12.320 10.992 1.00 86.94 73 TYR A CA 1
ATOM 545 C C . TYR A 1 73 ? -2.837 11.344 11.930 1.00 86.94 73 TYR A C 1
ATOM 547 O O . TYR A 1 73 ? -4.056 11.191 11.851 1.00 86.94 73 TYR A O 1
ATOM 555 N N . LYS A 1 74 ? -2.114 10.717 12.869 1.00 89.88 74 LYS A N 1
ATOM 556 C CA . LYS A 1 74 ? -2.698 9.797 13.856 1.00 89.88 74 LYS A CA 1
ATOM 557 C C . LYS A 1 74 ? -3.810 10.467 14.662 1.00 89.88 74 LYS A C 1
ATOM 559 O O . LYS A 1 74 ? -4.886 9.890 14.800 1.00 89.88 74 LYS A O 1
ATOM 564 N N . ASN A 1 75 ? -3.572 11.678 15.163 1.00 91.62 75 ASN A N 1
ATOM 565 C CA . ASN A 1 75 ? -4.568 12.414 15.941 1.00 91.62 75 ASN A CA 1
ATOM 566 C C . ASN A 1 75 ? -5.800 12.764 15.096 1.00 91.62 75 ASN A C 1
ATOM 568 O O . ASN A 1 75 ? -6.919 12.498 15.520 1.00 91.62 75 ASN A O 1
ATOM 572 N N . GLN A 1 76 ? -5.609 13.261 13.872 1.00 90.94 76 GLN A N 1
ATOM 573 C CA . GLN A 1 76 ? -6.726 13.558 12.971 1.00 90.94 76 GLN A CA 1
ATOM 574 C C . GLN A 1 76 ? -7.535 12.305 12.605 1.00 90.94 76 GLN A C 1
ATOM 576 O O . GLN A 1 76 ? -8.761 12.362 12.485 1.00 90.94 76 GLN A O 1
ATOM 581 N N . MET A 1 77 ? -6.864 11.164 12.433 1.00 90.56 77 MET A N 1
ATOM 582 C CA . MET A 1 77 ? -7.521 9.891 12.164 1.00 90.56 77 MET A CA 1
ATOM 583 C C . MET A 1 77 ? -8.359 9.437 13.363 1.00 90.56 77 MET A C 1
ATOM 585 O O . MET A 1 77 ? -9.509 9.045 13.177 1.00 90.56 77 MET A O 1
ATOM 589 N N . VAL A 1 78 ? -7.819 9.538 14.582 1.00 93.44 78 VAL A N 1
ATOM 590 C CA . VAL A 1 78 ? -8.555 9.256 15.824 1.00 93.44 78 VAL A CA 1
ATOM 591 C C . VAL A 1 78 ? -9.775 10.164 15.946 1.00 93.44 78 VAL A C 1
ATOM 593 O O . VAL A 1 78 ? -10.870 9.660 16.173 1.00 93.44 78 VAL A O 1
ATOM 596 N N . ASP A 1 79 ? -9.623 11.467 15.712 1.00 93.31 79 ASP A N 1
ATOM 597 C CA . ASP A 1 79 ? -10.728 12.424 15.805 1.00 93.31 79 ASP A CA 1
ATOM 598 C C . ASP A 1 79 ? -11.856 12.090 14.818 1.00 93.31 79 ASP A C 1
ATOM 600 O O . ASP A 1 79 ? -13.027 12.017 15.207 1.00 93.31 79 ASP A O 1
ATOM 604 N N . LYS A 1 80 ? -11.519 11.813 13.549 1.00 93.00 80 LYS A N 1
ATOM 605 C CA . LYS A 1 80 ? -12.516 11.403 12.549 1.00 93.00 80 LYS A CA 1
ATOM 606 C C . LYS A 1 80 ? -13.181 10.079 12.935 1.00 93.00 80 LYS A C 1
ATOM 608 O O . LYS A 1 80 ? -14.407 10.003 12.928 1.00 93.00 80 LYS A O 1
ATOM 613 N N . LEU A 1 81 ? -12.417 9.046 13.291 1.00 94.19 81 LEU A N 1
ATOM 614 C CA . LEU A 1 81 ? -12.971 7.729 13.631 1.00 94.19 81 LEU A CA 1
ATOM 615 C C . LEU A 1 81 ? -13.870 7.782 14.868 1.00 94.19 81 LEU A C 1
ATOM 617 O O . LEU A 1 81 ? -14.954 7.208 14.852 1.00 94.19 81 LEU A O 1
ATOM 621 N N . SER A 1 82 ? -13.480 8.531 15.896 1.00 94.25 82 SER A N 1
ATOM 622 C CA . SER A 1 82 ? -14.302 8.757 17.086 1.00 94.25 82 SER A CA 1
ATOM 623 C C . SER A 1 82 ? -15.590 9.529 16.804 1.00 94.25 82 SER A C 1
ATOM 625 O O . SER A 1 82 ? -16.558 9.378 17.548 1.00 94.25 82 SER A O 1
ATOM 627 N N . SER A 1 83 ? -15.604 10.375 15.767 1.00 93.38 83 SER A N 1
ATOM 628 C CA . SER A 1 83 ? -16.814 11.085 15.330 1.00 93.38 83 SER A CA 1
ATOM 629 C C . SER A 1 83 ? -17.781 10.194 14.547 1.00 93.38 83 SER A C 1
ATOM 631 O O . SER A 1 83 ? -18.985 10.418 14.598 1.00 93.38 83 SER A O 1
ATOM 633 N N . LEU A 1 84 ? -17.260 9.183 13.844 1.00 94.69 84 LEU A N 1
ATOM 634 C CA . LEU A 1 84 ? -18.053 8.245 13.045 1.00 94.69 84 LEU A CA 1
ATOM 635 C C . LEU A 1 84 ? -18.555 7.053 13.867 1.00 94.69 84 LEU A C 1
ATOM 637 O O . LEU A 1 84 ? -19.662 6.578 13.640 1.00 94.69 84 LEU A O 1
ATOM 641 N N . TYR A 1 85 ? -17.744 6.578 14.813 1.00 94.44 85 TYR A N 1
ATOM 642 C CA . TYR A 1 85 ? -18.028 5.422 15.659 1.00 94.44 85 TYR A CA 1
ATOM 643 C C . TYR A 1 85 ? -18.063 5.847 17.125 1.00 94.44 85 TYR A C 1
ATOM 645 O O . TYR A 1 85 ? -17.055 5.807 17.843 1.00 94.44 85 TYR A O 1
ATOM 653 N N . GLU A 1 86 ? -19.241 6.271 17.576 1.00 92.44 86 GLU A N 1
ATOM 654 C CA . GLU A 1 86 ? -19.463 6.796 18.922 1.00 92.44 86 GLU A CA 1
ATOM 655 C C . GLU A 1 86 ? -19.191 5.769 20.031 1.00 92.44 86 GLU A C 1
ATOM 657 O O . GLU A 1 86 ? -18.879 6.170 21.156 1.00 92.44 86 GLU A O 1
ATOM 662 N N . ARG A 1 87 ? -19.291 4.468 19.720 1.00 91.12 87 ARG A N 1
ATOM 663 C CA . ARG A 1 87 ? -19.024 3.338 20.625 1.00 91.12 87 ARG A CA 1
ATOM 664 C C . ARG A 1 87 ? -17.604 2.775 20.496 1.00 91.12 87 ARG A C 1
ATOM 666 O O . ARG A 1 87 ? -17.307 1.761 21.122 1.00 91.12 87 ARG A O 1
ATOM 673 N N . GLY A 1 88 ? -16.729 3.413 19.715 1.00 92.50 88 GLY A N 1
ATOM 674 C CA . GLY A 1 88 ? -15.325 3.019 19.593 1.00 92.50 88 GLY A CA 1
ATOM 675 C C . GLY A 1 88 ? -15.046 1.950 18.519 1.00 92.50 88 GLY A C 1
ATOM 676 O O . GLY A 1 88 ? -15.916 1.632 17.705 1.00 92.50 88 GLY A O 1
ATOM 677 N N . PRO A 1 89 ? -13.829 1.373 18.495 1.00 94.75 89 PRO A N 1
ATOM 678 C CA . PRO A 1 89 ? -13.370 0.441 17.453 1.00 94.75 89 PRO A CA 1
ATOM 679 C C . PRO A 1 89 ? -14.118 -0.901 17.382 1.00 94.75 89 PRO A C 1
ATOM 681 O O . PRO A 1 89 ? -13.959 -1.647 16.411 1.00 94.75 89 PRO A O 1
ATOM 684 N N . GLU A 1 90 ? -14.945 -1.225 18.376 1.00 93.69 90 GLU A N 1
ATOM 685 C CA . GLU A 1 90 ? -15.807 -2.414 18.354 1.00 93.69 90 GLU A CA 1
ATOM 686 C C . GLU A 1 90 ? -17.135 -2.185 17.622 1.00 93.69 90 GLU A C 1
ATOM 688 O O . GLU A 1 90 ? -17.809 -3.147 17.232 1.00 93.69 90 GLU A O 1
ATOM 693 N N . GLU A 1 91 ? -17.514 -0.926 17.394 1.00 95.12 91 GLU A N 1
ATOM 694 C CA . GLU A 1 91 ? -18.770 -0.583 16.743 1.00 95.12 91 GLU A CA 1
ATOM 695 C C . GLU A 1 91 ? -18.852 -1.183 15.335 1.00 95.12 91 GLU A C 1
ATOM 697 O O . GLU A 1 91 ? -17.880 -1.207 14.580 1.00 95.12 91 GLU A O 1
ATOM 702 N N . ASN A 1 92 ? -20.013 -1.744 14.988 1.00 94.88 92 ASN A N 1
ATOM 703 C CA . ASN A 1 92 ? -20.241 -2.456 13.724 1.00 94.88 92 ASN A CA 1
ATOM 704 C C . ASN A 1 92 ? -19.191 -3.541 13.419 1.00 94.88 92 ASN A C 1
ATOM 706 O O . ASN A 1 92 ? -18.996 -3.932 12.263 1.00 94.88 92 ASN A O 1
ATOM 710 N N . ASN A 1 93 ? -18.501 -4.041 14.451 1.00 95.06 93 ASN A N 1
ATOM 711 C CA . ASN A 1 93 ? -17.356 -4.931 14.322 1.00 95.06 93 ASN A CA 1
ATOM 712 C C . ASN A 1 93 ? -16.291 -4.389 13.348 1.00 95.06 93 ASN A C 1
ATOM 714 O O . ASN A 1 93 ? -15.653 -5.188 12.660 1.00 95.06 93 ASN A O 1
ATOM 718 N N . ILE A 1 94 ? -16.118 -3.063 13.231 1.00 96.19 94 ILE A N 1
ATOM 719 C CA . ILE A 1 94 ? -15.246 -2.448 12.218 1.00 96.19 94 ILE A CA 1
ATOM 720 C C . ILE A 1 94 ? -13.820 -2.994 12.301 1.00 96.19 94 ILE A C 1
ATOM 722 O O . ILE A 1 94 ? -13.281 -3.451 11.291 1.00 96.19 94 ILE A O 1
ATOM 726 N N . TRP A 1 95 ? -13.258 -3.083 13.510 1.00 95.94 95 TRP A N 1
ATOM 727 C CA . TRP A 1 95 ? -11.919 -3.632 13.719 1.00 95.94 95 TRP A CA 1
ATOM 728 C C . TRP A 1 95 ? -11.792 -5.079 13.230 1.00 95.94 95 TRP A C 1
ATOM 730 O O . TRP A 1 95 ? -10.864 -5.429 12.501 1.00 95.94 95 TRP A O 1
ATOM 740 N N . LYS A 1 96 ? -12.777 -5.922 13.559 1.00 95.69 96 LYS A N 1
ATOM 741 C CA . LYS A 1 96 ? -12.812 -7.332 13.150 1.00 95.69 96 LYS A CA 1
ATOM 742 C C . LYS A 1 96 ? -13.018 -7.495 11.644 1.00 95.69 96 LYS A C 1
ATOM 744 O O . LYS A 1 96 ? -12.353 -8.320 11.023 1.00 95.69 96 LYS A O 1
ATOM 749 N N . ARG A 1 97 ? -13.917 -6.710 11.040 1.00 95.88 97 ARG A N 1
ATOM 750 C CA . ARG A 1 97 ? -14.185 -6.722 9.589 1.00 95.88 97 ARG A CA 1
ATOM 751 C C . ARG A 1 97 ? -12.970 -6.285 8.776 1.00 95.88 97 ARG A C 1
ATOM 753 O O . ARG A 1 97 ? -12.772 -6.795 7.678 1.00 95.88 97 ARG A O 1
ATOM 760 N N . ALA A 1 98 ? -12.147 -5.402 9.330 1.00 94.69 98 ALA A N 1
ATOM 761 C CA . ALA A 1 98 ? -10.882 -4.987 8.740 1.00 94.69 98 ALA A CA 1
ATOM 762 C C . ALA A 1 98 ? -9.757 -6.039 8.884 1.00 94.69 98 ALA A C 1
ATOM 764 O O . ALA A 1 98 ? -8.655 -5.812 8.387 1.00 94.69 98 ALA A O 1
ATOM 765 N N . GLY A 1 99 ? -10.011 -7.188 9.526 1.00 93.06 99 GLY A N 1
ATOM 766 C CA . GLY A 1 99 ? -9.028 -8.258 9.745 1.00 93.06 99 GLY A CA 1
ATOM 767 C C . GLY A 1 99 ? -8.325 -8.208 11.106 1.00 93.06 99 GLY A C 1
ATOM 768 O O . GLY A 1 99 ? -7.372 -8.957 11.333 1.00 93.06 99 GLY A O 1
ATOM 769 N N . GLY A 1 100 ? -8.772 -7.331 12.008 1.00 94.38 100 GLY A N 1
ATOM 770 C CA . GLY A 1 100 ? -8.184 -7.141 13.328 1.00 94.38 100 GLY A CA 1
ATOM 771 C C . GLY A 1 100 ? -8.709 -8.125 14.372 1.00 94.38 100 GLY A C 1
ATOM 772 O O . GLY A 1 100 ? -9.810 -8.666 14.262 1.00 94.38 100 GLY A O 1
ATOM 773 N N . SER A 1 101 ? -7.927 -8.344 15.426 1.00 94.81 101 SER A N 1
ATOM 774 C CA . SER A 1 101 ? -8.369 -9.067 16.616 1.00 94.81 101 SER A CA 1
ATOM 775 C C . SER A 1 101 ? -8.945 -8.087 17.633 1.00 94.81 101 SER A C 1
ATOM 777 O O . SER A 1 101 ? -8.271 -7.151 18.055 1.00 94.81 101 SER A O 1
ATOM 779 N N . VAL A 1 102 ? -10.190 -8.315 18.050 1.00 92.25 102 VAL A N 1
ATOM 780 C CA . VAL A 1 102 ? -10.886 -7.496 19.063 1.00 92.25 102 VAL A CA 1
ATOM 781 C C . VAL A 1 102 ? -10.205 -7.609 20.430 1.00 92.25 102 VAL A C 1
ATOM 783 O O . VAL A 1 102 ? -10.205 -6.663 21.200 1.00 92.25 102 VAL A O 1
ATOM 786 N N . SER A 1 103 ? -9.521 -8.725 20.701 1.00 91.88 103 SER A N 1
ATOM 787 C CA . SER A 1 103 ? -8.818 -8.964 21.970 1.00 91.88 103 SER A CA 1
ATOM 788 C C . SER A 1 103 ? -7.708 -7.958 22.286 1.00 91.88 103 SER A C 1
ATOM 790 O O . SER A 1 103 ? -7.196 -7.963 23.400 1.00 91.88 103 SER A O 1
ATOM 792 N N . ILE A 1 104 ? -7.270 -7.170 21.299 1.00 89.69 104 ILE A N 1
ATOM 793 C CA . ILE A 1 104 ? -6.214 -6.168 21.478 1.00 89.69 104 ILE A CA 1
ATOM 794 C C . ILE A 1 104 ? -6.772 -4.817 21.933 1.00 89.69 104 ILE A C 1
ATOM 796 O O . ILE A 1 104 ? -6.004 -3.938 22.314 1.00 89.69 104 ILE A O 1
ATOM 800 N N . LEU A 1 105 ? -8.088 -4.630 21.804 1.00 91.31 105 LEU A N 1
ATOM 801 C CA . LEU A 1 105 ? -8.747 -3.365 22.069 1.00 91.31 105 LEU A CA 1
ATOM 802 C C . LEU A 1 105 ? -8.861 -3.160 23.577 1.00 91.31 105 LEU A C 1
ATOM 804 O O . LEU A 1 105 ? -9.120 -4.087 24.344 1.00 91.31 105 LEU A O 1
ATOM 808 N N . THR A 1 106 ? -8.625 -1.926 24.006 1.00 87.38 106 THR A N 1
ATOM 809 C CA . THR A 1 106 ? -8.713 -1.547 25.413 1.00 87.38 106 THR A CA 1
ATOM 810 C C . THR A 1 106 ? -10.145 -1.174 25.761 1.00 87.38 106 THR A C 1
ATOM 812 O O . THR A 1 106 ? -10.752 -0.374 25.053 1.00 87.38 106 THR A O 1
ATOM 815 N N . ASN A 1 107 ? -10.647 -1.674 26.888 1.00 84.06 107 ASN A N 1
ATOM 816 C CA . ASN A 1 107 ? -11.935 -1.259 27.440 1.00 84.06 107 ASN A CA 1
ATOM 817 C C . ASN A 1 107 ? -11.755 -0.000 28.311 1.00 84.06 107 ASN A C 1
ATOM 819 O O . ASN A 1 107 ? -11.684 -0.093 29.534 1.00 84.06 107 ASN A O 1
ATOM 823 N N . ASP A 1 108 ? -11.560 1.148 27.662 1.00 82.94 108 ASP A N 1
ATOM 824 C CA . ASP A 1 108 ? -11.418 2.472 28.295 1.00 82.94 108 ASP A CA 1
ATOM 825 C C . ASP A 1 108 ? -12.767 3.213 28.260 1.00 82.94 108 ASP A C 1
ATOM 827 O O . ASP A 1 108 ? -13.521 3.048 27.307 1.00 82.94 108 ASP A O 1
ATOM 831 N N . ASP A 1 109 ? -13.084 4.057 29.241 1.00 77.38 109 ASP A N 1
ATOM 832 C CA . ASP A 1 109 ? -14.319 4.858 29.230 1.00 77.38 109 ASP A CA 1
ATOM 833 C C . ASP A 1 109 ? -14.316 5.921 28.112 1.00 77.38 109 ASP A C 1
ATOM 835 O O . ASP A 1 109 ? -15.371 6.379 27.663 1.00 77.38 109 ASP A O 1
ATOM 839 N N . ASN A 1 110 ? -13.133 6.324 27.633 1.00 89.31 110 ASN A N 1
ATOM 840 C CA . ASN A 1 110 ? -12.981 7.328 26.588 1.00 89.31 110 ASN A CA 1
ATOM 841 C C . ASN A 1 110 ? -12.736 6.699 25.207 1.00 89.31 110 ASN A C 1
ATOM 843 O O . ASN A 1 110 ? -11.661 6.168 24.922 1.00 89.31 110 ASN A O 1
A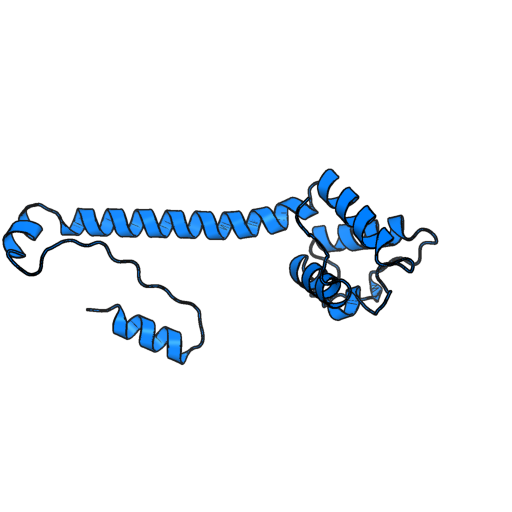TOM 847 N N . ARG A 1 111 ? -13.695 6.867 24.287 1.00 89.19 111 ARG A N 1
ATOM 848 C CA . ARG A 1 111 ? -13.588 6.397 22.893 1.00 89.19 111 ARG A CA 1
ATOM 849 C C . ARG A 1 111 ? -12.373 6.941 22.137 1.00 89.19 111 ARG A C 1
ATOM 851 O O . ARG A 1 111 ? -11.807 6.215 21.327 1.00 89.19 111 ARG A O 1
ATOM 858 N N . ASN A 1 112 ? -11.934 8.172 22.417 1.00 92.19 112 ASN A N 1
ATOM 859 C CA . ASN A 1 112 ? -10.730 8.725 21.791 1.00 92.19 112 ASN A CA 1
ATOM 860 C C . ASN A 1 112 ? -9.492 7.948 22.238 1.00 92.19 112 ASN A C 1
ATOM 862 O O . ASN A 1 112 ? -8.640 7.645 21.411 1.00 92.19 112 ASN A O 1
ATOM 866 N N . SER A 1 113 ? -9.417 7.574 23.518 1.00 92.75 113 SER A N 1
ATOM 867 C CA . SER A 1 113 ? -8.346 6.721 24.037 1.00 92.75 113 SER A CA 1
ATOM 868 C C . SER A 1 113 ? -8.403 5.323 23.421 1.00 92.75 113 SER A C 1
ATOM 870 O O . SER A 1 113 ? -7.371 4.809 22.993 1.00 92.75 113 SER A O 1
ATOM 872 N N . GLN A 1 114 ? -9.599 4.730 23.299 1.00 94.38 114 GLN A N 1
ATOM 873 C CA . GLN A 1 114 ? -9.771 3.426 22.646 1.00 94.38 114 GLN A CA 1
ATOM 874 C C . GLN A 1 114 ? -9.272 3.450 21.194 1.00 94.38 114 GLN A C 1
ATOM 876 O O . GLN A 1 114 ? -8.484 2.591 20.793 1.00 94.38 114 GLN A O 1
ATOM 881 N N . TRP A 1 115 ? -9.691 4.452 20.413 1.00 95.25 115 TRP A N 1
ATOM 882 C CA . TRP A 1 115 ? -9.246 4.629 19.033 1.00 95.25 115 TRP A CA 1
ATOM 883 C C . TRP A 1 115 ? -7.754 4.934 18.948 1.00 95.25 115 TRP A C 1
ATOM 885 O O . TRP A 1 115 ? -7.063 4.340 18.124 1.00 95.25 115 TRP A O 1
ATOM 895 N N . TYR A 1 116 ? -7.223 5.789 19.820 1.00 94.19 116 TYR A N 1
ATOM 896 C CA . TYR A 1 116 ? -5.796 6.095 19.849 1.00 94.19 116 TYR A CA 1
ATOM 897 C C . TYR A 1 116 ? -4.952 4.847 20.106 1.00 94.19 116 TYR A C 1
ATOM 899 O O . TYR A 1 116 ? -3.992 4.610 19.374 1.00 94.19 116 TYR A O 1
ATOM 907 N N . ASN A 1 117 ? -5.325 4.028 21.094 1.00 94.12 117 ASN A N 1
ATOM 908 C CA . ASN A 1 117 ? -4.644 2.772 21.407 1.00 94.12 117 ASN A CA 1
ATOM 909 C C . ASN A 1 117 ? -4.735 1.783 20.241 1.00 94.12 117 ASN A C 1
ATOM 911 O O . ASN A 1 117 ? -3.734 1.178 19.867 1.00 94.12 117 ASN A O 1
ATOM 915 N N . ALA A 1 118 ? -5.912 1.649 19.625 1.00 94.69 118 ALA A N 1
ATOM 916 C CA . ALA A 1 118 ? -6.102 0.770 18.478 1.00 94.69 118 ALA A CA 1
ATOM 917 C C . ALA A 1 118 ? -5.205 1.185 17.297 1.00 94.69 118 ALA A C 1
ATOM 919 O O . ALA A 1 118 ? -4.449 0.367 16.768 1.00 94.69 118 ALA A O 1
ATOM 920 N N . ILE A 1 119 ? -5.220 2.471 16.930 1.00 93.31 119 ILE A N 1
ATOM 921 C CA . ILE A 1 119 ? -4.392 3.016 15.846 1.00 93.31 119 ILE A CA 1
ATOM 922 C C . ILE A 1 119 ? -2.896 2.944 16.187 1.00 93.31 119 ILE A C 1
ATOM 924 O O . ILE A 1 119 ? -2.090 2.667 15.304 1.00 93.31 119 ILE A O 1
ATOM 928 N N . ASP A 1 120 ? -2.510 3.121 17.454 1.00 93.06 120 ASP A N 1
ATOM 929 C CA . ASP A 1 120 ? -1.125 2.945 17.907 1.00 93.06 120 ASP A CA 1
ATOM 930 C C . ASP A 1 120 ? -0.621 1.510 17.730 1.00 93.06 120 ASP A C 1
ATOM 932 O O . ASP A 1 120 ? 0.519 1.280 17.328 1.00 93.06 120 ASP A O 1
ATOM 936 N N . VAL A 1 121 ? -1.464 0.520 18.019 1.00 92.50 121 VAL A N 1
ATOM 937 C CA . VAL A 1 121 ? -1.076 -0.875 17.812 1.00 92.50 121 VAL A CA 1
ATOM 938 C C . VAL A 1 121 ? -1.002 -1.200 16.320 1.00 92.50 121 VAL A C 1
ATOM 940 O O . VAL A 1 121 ? -0.072 -1.889 15.899 1.00 92.50 121 VAL A O 1
ATOM 943 N N . LEU A 1 122 ? -1.916 -0.657 15.511 1.00 91.50 122 LEU A N 1
ATOM 944 C CA . LEU A 1 122 ? -1.872 -0.782 14.053 1.00 91.50 122 LEU A CA 1
ATOM 945 C C . LEU A 1 122 ? -0.600 -0.158 13.457 1.00 91.50 122 LEU A C 1
ATOM 947 O O . LEU A 1 122 ? 0.024 -0.770 12.592 1.00 91.50 122 LEU A O 1
ATOM 951 N N . SER A 1 123 ? -0.178 1.021 13.930 1.00 88.81 123 SER A N 1
ATOM 952 C CA . SER A 1 123 ? 1.020 1.707 13.420 1.00 88.81 123 SER A CA 1
ATOM 953 C C . SER A 1 123 ? 2.306 0.915 13.681 1.00 88.81 123 SER A C 1
ATOM 955 O O . SER A 1 123 ? 3.229 0.919 12.868 1.00 88.81 123 SER A O 1
ATOM 957 N N . LYS A 1 124 ? 2.328 0.149 14.777 1.00 89.06 124 LYS A N 1
ATOM 958 C CA . LYS A 1 124 ? 3.412 -0.769 15.155 1.00 89.06 124 LYS A CA 1
ATOM 95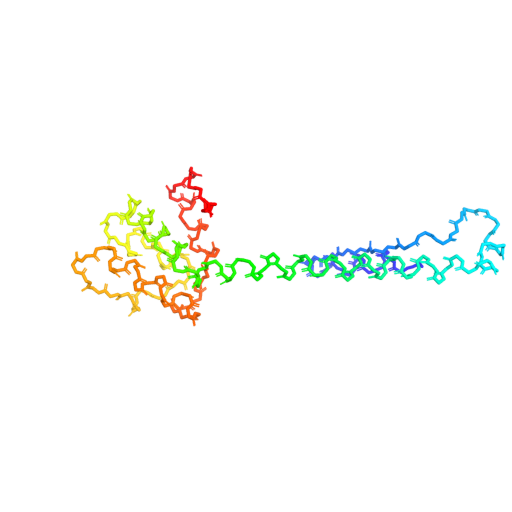9 C C . LYS A 1 124 ? 3.339 -2.132 14.450 1.00 89.06 124 LYS A C 1
ATOM 961 O O . LYS A 1 124 ? 4.153 -3.005 14.741 1.00 89.06 124 LYS A O 1
ATOM 966 N N . GLY A 1 125 ? 2.377 -2.333 13.545 1.00 85.19 125 GLY A N 1
ATOM 967 C CA . GLY A 1 125 ? 2.174 -3.591 12.820 1.00 85.19 125 GLY A CA 1
ATOM 968 C C . GLY A 1 125 ? 1.501 -4.696 13.642 1.00 85.19 125 GLY A C 1
ATOM 969 O O . GLY A 1 125 ? 1.585 -5.867 13.277 1.00 85.19 125 GLY A O 1
ATOM 970 N N . GLY A 1 126 ? 0.866 -4.347 14.762 1.00 88.00 126 GLY A N 1
ATOM 971 C CA . GLY A 1 126 ? 0.078 -5.263 15.582 1.00 88.00 126 GLY A CA 1
ATOM 972 C C . GLY A 1 126 ? -1.417 -5.221 15.250 1.00 88.00 126 GLY A C 1
ATOM 973 O O . GLY A 1 126 ? -1.863 -4.575 14.307 1.00 88.00 126 GLY A O 1
ATOM 974 N N . GLY A 1 127 ? -2.223 -5.897 16.073 1.00 87.62 127 GLY A N 1
ATOM 975 C CA . GLY A 1 127 ? -3.686 -5.829 15.980 1.00 87.62 127 GLY A CA 1
ATOM 976 C C . GLY A 1 127 ? -4.343 -6.945 15.174 1.00 87.62 127 GLY A C 1
ATOM 977 O O . GLY A 1 127 ? -5.561 -6.931 15.041 1.00 87.62 127 GLY A O 1
ATOM 978 N N . GLY A 1 128 ? -3.587 -7.932 14.686 1.00 91.50 128 GLY A N 1
ATOM 979 C CA . GLY A 1 128 ? -4.084 -9.057 13.885 1.00 91.50 128 GLY A CA 1
ATOM 980 C C . GLY A 1 128 ? -3.579 -8.985 12.444 1.00 91.50 128 GLY A C 1
ATOM 981 O O . GLY A 1 128 ? -2.437 -8.605 12.220 1.00 91.50 128 GLY A O 1
ATOM 982 N N . ASN A 1 129 ? -4.436 -9.319 11.474 1.00 92.25 129 ASN A N 1
ATOM 983 C CA . ASN A 1 129 ? -4.153 -9.180 10.036 1.00 92.25 129 ASN A CA 1
ATOM 984 C C . ASN A 1 129 ? -4.696 -7.856 9.464 1.00 92.25 129 ASN A C 1
ATOM 986 O O . ASN A 1 129 ? -4.861 -7.716 8.252 1.00 92.25 129 ASN A O 1
ATOM 990 N N . ILE A 1 130 ? -5.040 -6.908 10.338 1.00 93.38 130 ILE A N 1
ATOM 991 C CA . ILE A 1 130 ? -5.545 -5.593 9.954 1.00 93.38 130 ILE A CA 1
ATOM 992 C C . ILE A 1 130 ? -4.433 -4.748 9.336 1.00 93.38 130 ILE A C 1
ATOM 994 O O . ILE A 1 130 ? -3.280 -4.786 9.756 1.00 93.38 130 ILE A O 1
ATOM 998 N N . THR A 1 131 ? -4.803 -3.961 8.334 1.00 90.62 131 THR A N 1
ATOM 999 C CA . THR A 1 131 ? -3.952 -2.953 7.706 1.00 90.62 131 THR A CA 1
ATOM 1000 C C . THR A 1 131 ? -4.682 -1.615 7.728 1.00 90.62 131 THR A C 1
ATOM 1002 O O . THR A 1 131 ? -5.909 -1.575 7.832 1.00 90.62 131 THR A O 1
ATOM 1005 N N . LEU A 1 132 ? -3.949 -0.508 7.586 1.00 89.00 132 LEU A N 1
ATOM 1006 C CA . LEU A 1 132 ? -4.569 0.812 7.442 1.00 89.00 132 LEU A CA 1
ATOM 1007 C C . LEU A 1 132 ? -5.575 0.832 6.281 1.00 89.00 132 LEU A C 1
ATOM 1009 O O . LEU A 1 132 ? -6.685 1.334 6.438 1.00 89.00 132 LEU A O 1
ATOM 1013 N N . GLN A 1 133 ? -5.215 0.216 5.151 1.00 88.31 133 GLN A N 1
ATOM 1014 C CA . GLN A 1 133 ? -6.088 0.132 3.984 1.00 88.31 133 GLN A CA 1
ATOM 1015 C C . GLN A 1 133 ? -7.364 -0.658 4.280 1.00 88.31 133 GLN A C 1
ATOM 1017 O O . GLN A 1 133 ? -8.455 -0.179 3.998 1.00 88.31 133 GLN A O 1
ATOM 1022 N N . SER A 1 134 ? -7.253 -1.840 4.895 1.00 92.31 134 SER A N 1
ATOM 1023 C CA . SER A 1 134 ? -8.432 -2.657 5.199 1.00 92.31 134 SER A CA 1
ATOM 1024 C C . SER A 1 134 ? -9.354 -1.999 6.229 1.00 92.31 134 SER A C 1
ATOM 1026 O O . SER A 1 134 ? -10.569 -2.198 6.167 1.00 92.31 134 SER A O 1
ATOM 1028 N N . LEU A 1 135 ? -8.805 -1.183 7.139 1.00 93.88 135 LEU A N 1
ATOM 1029 C CA . LEU A 1 135 ? -9.592 -0.338 8.034 1.00 93.88 135 LEU A CA 1
ATOM 1030 C C . LEU A 1 135 ? -10.338 0.747 7.253 1.00 93.88 135 LEU A C 1
ATOM 1032 O O . LEU A 1 135 ? -11.556 0.833 7.374 1.00 93.88 135 LEU A O 1
ATOM 1036 N N . ILE A 1 136 ? -9.644 1.521 6.414 1.00 92.31 136 ILE A N 1
ATOM 1037 C CA . ILE A 1 136 ? -10.252 2.567 5.574 1.00 92.31 136 ILE A CA 1
ATOM 1038 C C . ILE A 1 136 ? -11.348 1.986 4.671 1.00 92.31 136 ILE A C 1
ATOM 1040 O O . ILE A 1 136 ? -12.442 2.543 4.603 1.00 92.31 136 ILE A O 1
ATOM 1044 N N . ASP A 1 137 ? -11.097 0.848 4.026 1.00 91.75 137 ASP A N 1
ATOM 1045 C CA . ASP A 1 137 ? -12.076 0.162 3.178 1.00 91.75 137 ASP A CA 1
ATOM 1046 C C . ASP A 1 137 ? -13.309 -0.277 3.981 1.00 91.75 137 ASP A C 1
ATOM 1048 O O . ASP A 1 137 ? -14.435 -0.231 3.484 1.00 91.75 137 ASP A O 1
ATOM 1052 N N . GLY A 1 138 ? -13.111 -0.709 5.231 1.00 94.56 138 GLY A N 1
ATOM 1053 C CA . GLY A 1 138 ? -14.193 -1.012 6.163 1.00 94.56 138 GLY A CA 1
ATOM 1054 C C . GLY A 1 138 ? -15.015 0.227 6.514 1.00 94.56 138 GLY A C 1
ATOM 1055 O O . GLY A 1 138 ? -16.241 0.173 6.474 1.00 94.56 138 GLY A O 1
ATOM 1056 N N . VAL A 1 139 ? -14.351 1.353 6.787 1.00 94.81 139 VAL A N 1
ATOM 1057 C CA . VAL A 1 139 ? -15.017 2.624 7.098 1.00 94.81 139 VAL A CA 1
ATOM 1058 C C . VAL A 1 139 ? -15.802 3.138 5.897 1.00 94.81 139 VAL A C 1
ATOM 1060 O O . VAL A 1 139 ? -16.955 3.510 6.066 1.00 94.81 139 VAL A O 1
ATOM 1063 N N . LYS A 1 140 ? -15.243 3.078 4.682 1.00 94.44 140 LYS A N 1
ATOM 1064 C CA . LYS A 1 140 ? -15.925 3.489 3.441 1.00 94.44 140 LYS A CA 1
ATOM 1065 C C . LYS A 1 140 ? -17.176 2.657 3.134 1.00 94.44 140 LYS A C 1
ATOM 1067 O O . LYS A 1 140 ? -18.083 3.148 2.471 1.00 94.44 140 LYS A O 1
ATOM 1072 N N . LYS A 1 141 ? -17.254 1.410 3.615 1.00 95.00 141 LYS A N 1
ATOM 1073 C CA . LYS A 1 141 ? -18.475 0.589 3.499 1.00 95.00 141 LYS A CA 1
ATOM 1074 C C . LYS A 1 141 ? -19.603 1.082 4.402 1.00 95.00 141 LYS A C 1
ATOM 1076 O O . LYS A 1 141 ? -20.758 0.988 4.000 1.00 95.00 141 LYS A O 1
ATOM 1081 N N . ASP A 1 142 ? -19.274 1.581 5.589 1.00 95.00 142 ASP A N 1
ATOM 1082 C CA . ASP A 1 142 ? -20.258 2.115 6.537 1.00 95.00 142 ASP A CA 1
ATOM 1083 C C . ASP A 1 142 ? -20.585 3.587 6.220 1.00 95.00 142 ASP A C 1
ATOM 1085 O O . ASP A 1 142 ? -21.729 4.015 6.356 1.00 95.00 142 ASP A O 1
ATOM 1089 N N . PHE A 1 143 ? -19.592 4.337 5.732 1.00 94.44 143 PHE A N 1
ATOM 1090 C CA . PHE A 1 143 ? -19.649 5.767 5.434 1.00 94.44 143 PHE A CA 1
ATOM 1091 C C . PHE A 1 143 ? -19.030 6.059 4.051 1.00 94.44 143 PHE A C 1
ATOM 1093 O O . PHE A 1 143 ? -17.840 6.372 3.963 1.00 94.44 143 PHE A O 1
ATOM 1100 N N . PRO A 1 144 ? -19.810 5.977 2.955 1.00 91.56 144 PRO A N 1
ATOM 1101 C CA . PRO A 1 144 ? -19.299 6.157 1.589 1.00 91.56 144 PRO A CA 1
ATOM 1102 C C . PRO A 1 144 ? -18.633 7.514 1.314 1.00 91.56 144 PRO A C 1
ATOM 1104 O O . PRO A 1 144 ? -17.722 7.585 0.493 1.00 91.56 144 PRO A O 1
ATOM 1107 N N . ASP A 1 145 ? -19.042 8.567 2.028 1.00 88.62 145 ASP A N 1
ATOM 1108 C CA . ASP A 1 145 ? -18.498 9.927 1.895 1.00 88.62 145 ASP A CA 1
ATOM 1109 C C . ASP A 1 145 ? -17.204 10.154 2.709 1.00 88.62 145 ASP A C 1
ATOM 1111 O O . ASP A 1 145 ? -16.699 11.276 2.800 1.00 88.62 145 ASP A O 1
ATOM 1115 N N . PHE A 1 146 ? -16.651 9.109 3.335 1.00 86.94 146 PHE A N 1
ATOM 1116 C CA . PHE A 1 146 ? -15.433 9.214 4.134 1.00 86.94 146 PHE A CA 1
ATOM 1117 C C . PHE A 1 146 ? -14.202 9.552 3.274 1.00 86.94 146 PHE A C 1
ATOM 1119 O O . PHE A 1 146 ? -13.777 8.758 2.430 1.00 86.94 146 PHE A O 1
ATOM 1126 N N . ASN A 1 147 ? -13.586 10.711 3.549 1.00 80.19 147 ASN A N 1
ATOM 1127 C CA . ASN A 1 147 ? -12.329 11.142 2.936 1.00 80.19 147 ASN A CA 1
ATOM 1128 C C . ASN A 1 147 ? -11.121 10.858 3.850 1.00 80.19 147 ASN A C 1
ATOM 1130 O O . ASN A 1 147 ? -11.004 11.411 4.952 1.00 80.19 147 ASN A O 1
ATOM 1134 N N . ASP A 1 148 ? -10.216 10.024 3.345 1.00 72.56 148 ASP A N 1
ATOM 1135 C CA . ASP A 1 148 ? -8.955 9.587 3.948 1.00 72.56 148 ASP A CA 1
ATOM 1136 C C . ASP A 1 148 ? -7.748 10.462 3.567 1.00 72.56 148 ASP A C 1
ATOM 1138 O O . ASP A 1 148 ? -6.630 10.167 3.978 1.00 72.56 148 ASP A O 1
ATOM 1142 N N . GLN A 1 149 ? -7.957 11.553 2.822 1.00 67.06 149 GLN A N 1
ATOM 1143 C CA . GLN A 1 149 ? -6.951 12.603 2.657 1.00 67.06 149 GLN A CA 1
ATOM 1144 C C . GLN A 1 149 ? -6.986 13.549 3.868 1.00 67.06 149 GLN A C 1
ATOM 1146 O O . GLN A 1 149 ? -8.047 14.062 4.248 1.00 67.06 149 GLN A O 1
ATOM 1151 N N . PHE A 1 150 ? -5.824 13.723 4.490 1.00 59.81 150 PHE A N 1
ATOM 1152 C CA . PHE A 1 150 ? -5.569 14.489 5.707 1.00 59.81 150 PHE A CA 1
ATOM 1153 C C . PHE A 1 150 ? -4.472 15.518 5.433 1.00 59.81 150 PHE A C 1
ATOM 1155 O O . PHE A 1 150 ? -3.516 15.148 4.711 1.00 59.81 150 PHE A O 1
#

Radius of gyration: 23.9 Å; chains: 1; bounding box: 46×32×72 Å

InterPro domains:
  IPR035994 Nucleoside phosphorylase superfamily [G3DSA:3.40.50.1580] (1-70)
  IPR035994 Nucleoside phosphorylase superfamily [SSF53167] (1-56)

Foldseek 3Di:
DCQVVVVVVCVVVVHDDDDFWFDQDDPPDNVVSVVVVSRVVSVVVSVVVVVVVVVVVVVVVVVQLVQLVDPVSVLVVLVVQCVLAVPACPVVPLLVQQQFDPVQFDPDPDRSVRSSSCSVCQSVVHGGPGHPVSSVVSVCVVPVPDDSDD

Secondary structure (DSSP, 8-state):
--HHHHHHHHHHTT------------SS-HHHHHHTTHHHHHHHHHHHHHHHHHHHHHHHHHHHHHHTTSHHHHHHHHHHHHHH-TT-TTGGGHHHHTTB-GGGS---S-HHHHHHHHHHHHHTT-SBS--HHHHHHHHHHH-TT-----

Sequence (150 aa):
MEGAGFLHAVRAHSIQGIVIRGISDLLENKESADKFGSQPLAANNAAAFAFQMITQLIQTKESMVQNINDLAYKNQMVDKLSSLYERGPEENNIWKRAGGSVSILTNDDNRNSQWYNAIDVLSKGGGGNITLQSLIDGVKKDFPDFNDQF